Protein AF-A0A3R8SID1-F1 (afdb_monomer_lite)

Radius of gyration: 17.85 Å; chains: 1; bounding box: 55×13×43 Å

Organism: Streptococcus suis (NCBI:txid1307)

Sequence (72 aa):
MKTLLKKIRITALYIFLYNLILILSIWLGKVSSKEEFMIAVAGNAVMMGLSFVHLHNQVSDEFHGKVEEPSA

Secondary structure (DSSP, 8-state):
-HHHHHHHHHHHHHHHHHHHHHHHHHHTTS--SHHHHHHHHHHHHHHHHHHHHHHHHHHHHHHHTT------

Foldseek 3Di:
DVVLVVLVVVLVVQLVVLVVVLVVCVVVCVQPDPVSNVVSVVVSVVSNVVSVVVSVVVVVVVVVVPPDPPDD

pLDDT: mean 87.41, std 12.13, range [55.62, 97.06]

Structure (mmCIF, N/CA/C/O backbone):
data_AF-A0A3R8SID1-F1
#
_entry.id   AF-A0A3R8SID1-F1
#
loop_
_atom_site.group_PDB
_atom_site.id
_atom_site.type_symbol
_atom_site.label_atom_id
_atom_site.label_alt_id
_atom_site.label_comp_id
_atom_site.label_asym_id
_atom_site.label_entity_id
_atom_site.label_seq_id
_atom_site.pdbx_PDB_ins_code
_atom_site.Cartn_x
_atom_site.Cartn_y
_atom_site.Cartn_z
_atom_site.occupancy
_atom_site.B_iso_or_equiv
_atom_site.auth_seq_id
_atom_site.auth_comp_id
_atom_site.auth_asym_id
_atom_site.auth_atom_id
_atom_site.pdbx_PDB_model_num
ATOM 1 N N . MET A 1 1 ? -13.542 6.149 20.149 1.00 70.25 1 MET A N 1
ATOM 2 C CA . MET A 1 1 ? -12.959 7.429 19.663 1.00 70.25 1 MET A CA 1
ATOM 3 C C . MET A 1 1 ? -11.430 7.456 19.689 1.00 70.25 1 MET A C 1
ATOM 5 O O . MET A 1 1 ? -10.847 7.534 18.618 1.00 70.25 1 MET A O 1
ATOM 9 N N . LYS A 1 2 ? -10.748 7.366 20.850 1.00 79.75 2 LYS A N 1
ATOM 10 C CA . LYS A 1 2 ? -9.262 7.356 20.891 1.00 79.75 2 LYS A CA 1
ATOM 11 C C . LYS A 1 2 ? -8.658 6.179 20.099 1.00 79.75 2 LYS A C 1
ATOM 13 O O . LYS A 1 2 ? -7.692 6.370 19.368 1.00 79.75 2 LYS A O 1
ATOM 18 N N . THR A 1 3 ? -9.270 4.995 20.190 1.00 84.88 3 THR A N 1
ATOM 19 C CA . THR A 1 3 ? -8.875 3.790 19.437 1.00 84.88 3 THR A CA 1
ATOM 20 C C . THR A 1 3 ? -9.113 3.945 17.935 1.00 84.88 3 THR A C 1
ATOM 22 O O . THR A 1 3 ? -8.182 3.752 17.159 1.00 84.88 3 THR A O 1
ATOM 25 N N . LEU A 1 4 ? -10.312 4.373 17.528 1.00 85.00 4 LEU A N 1
ATOM 26 C CA . LEU A 1 4 ? -10.638 4.680 16.132 1.00 85.00 4 LEU A CA 1
ATOM 27 C C . LEU A 1 4 ? -9.667 5.686 15.501 1.00 85.00 4 LEU A C 1
ATOM 29 O O . LEU A 1 4 ? -9.124 5.443 14.429 1.00 85.00 4 LEU A O 1
ATOM 33 N N . LEU A 1 5 ? -9.376 6.787 16.197 1.00 88.00 5 LEU A N 1
ATOM 34 C CA . LEU A 1 5 ? -8.433 7.796 15.718 1.00 88.00 5 LEU A CA 1
ATOM 35 C C . LEU A 1 5 ? -7.016 7.226 15.557 1.00 88.00 5 LEU A C 1
ATOM 37 O O . LEU A 1 5 ? -6.320 7.566 14.602 1.00 88.00 5 LEU A O 1
ATOM 41 N N . LYS A 1 6 ? -6.585 6.338 16.463 1.00 90.62 6 LYS A N 1
ATOM 42 C CA . LYS A 1 6 ? -5.305 5.627 16.336 1.00 90.62 6 LYS A CA 1
ATOM 43 C C . LYS A 1 6 ? -5.289 4.730 15.093 1.00 90.62 6 LYS A C 1
ATOM 45 O O . LYS A 1 6 ? -4.305 4.764 14.362 1.00 90.62 6 LYS A O 1
ATOM 50 N N . LYS A 1 7 ? -6.368 3.987 14.831 1.00 88.25 7 LYS A N 1
ATOM 51 C CA . LYS A 1 7 ? -6.515 3.140 13.634 1.00 88.25 7 LYS A CA 1
ATOM 52 C C . LYS A 1 7 ? -6.440 3.968 12.346 1.00 88.25 7 LYS A C 1
ATOM 54 O O . LYS A 1 7 ? -5.604 3.678 11.500 1.00 88.25 7 LYS A O 1
ATOM 59 N N . ILE A 1 8 ? -7.203 5.063 12.258 1.00 90.44 8 ILE A N 1
ATOM 60 C CA . ILE A 1 8 ? -7.175 5.994 11.112 1.00 90.44 8 ILE A CA 1
ATOM 61 C C . ILE A 1 8 ? -5.757 6.531 10.870 1.00 90.44 8 ILE A C 1
ATOM 63 O O . ILE A 1 8 ? -5.278 6.532 9.737 1.00 90.44 8 ILE A O 1
ATOM 67 N N . ARG A 1 9 ? -5.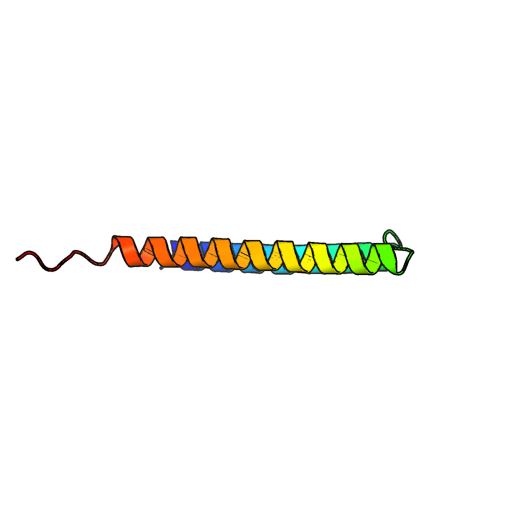057 6.955 11.931 1.00 93.50 9 ARG A N 1
ATOM 68 C CA . ARG A 1 9 ? -3.672 7.449 11.833 1.00 93.50 9 ARG A CA 1
ATOM 69 C C . ARG A 1 9 ? -2.708 6.383 11.312 1.00 93.50 9 ARG A C 1
ATOM 71 O O . ARG A 1 9 ? -1.843 6.703 10.505 1.00 93.50 9 ARG A O 1
ATOM 78 N N . ILE A 1 10 ? -2.855 5.135 11.755 1.00 92.38 10 ILE A N 1
ATOM 79 C CA . ILE A 1 10 ? -2.030 4.014 11.284 1.00 92.38 10 ILE A CA 1
ATOM 80 C C . ILE A 1 10 ? -2.310 3.724 9.804 1.00 92.38 10 ILE A C 1
ATOM 82 O O . ILE A 1 10 ? -1.366 3.609 9.027 1.00 92.38 10 ILE A O 1
ATOM 86 N N . THR A 1 11 ? -3.577 3.682 9.384 1.00 93.62 11 THR A N 1
ATOM 87 C CA . THR A 1 11 ? -3.939 3.514 7.967 1.00 93.62 11 THR A CA 1
ATOM 88 C C . THR A 1 11 ? -3.349 4.628 7.101 1.00 93.62 11 THR A C 1
ATOM 90 O O . THR A 1 11 ? -2.758 4.347 6.060 1.00 93.62 11 THR A O 1
ATOM 93 N N . ALA A 1 12 ? -3.440 5.885 7.547 1.00 92.44 12 ALA A N 1
ATOM 94 C CA . ALA A 1 12 ? -2.837 7.019 6.849 1.00 92.44 12 ALA A CA 1
ATOM 95 C C . ALA A 1 12 ? -1.306 6.889 6.742 1.00 92.44 12 ALA A C 1
ATOM 97 O O . ALA A 1 12 ? -0.741 7.161 5.683 1.00 92.44 12 ALA A O 1
ATOM 98 N N . LEU A 1 13 ? -0.640 6.420 7.805 1.00 95.31 13 LEU A N 1
ATOM 99 C CA . LEU A 1 13 ? 0.797 6.143 7.785 1.00 95.31 13 LEU A CA 1
ATOM 100 C C . LEU A 1 13 ? 1.151 5.050 6.766 1.00 95.31 13 LEU A C 1
ATOM 102 O O . LEU A 1 13 ? 2.108 5.221 6.018 1.00 95.31 13 LEU A O 1
ATOM 106 N N . TYR A 1 14 ? 0.386 3.958 6.688 1.00 94.06 14 TYR A N 1
ATOM 107 C CA . TYR A 1 14 ? 0.638 2.909 5.694 1.00 94.06 14 TYR A CA 1
ATOM 108 C C . TYR A 1 14 ? 0.466 3.406 4.261 1.00 94.06 14 TYR A C 1
ATOM 110 O O . TYR A 1 14 ? 1.336 3.153 3.430 1.00 94.06 14 TYR A O 1
ATOM 118 N N . ILE A 1 15 ? -0.587 4.178 3.981 1.00 94.00 15 ILE A N 1
ATOM 119 C CA . ILE A 1 15 ? -0.791 4.797 2.663 1.00 94.00 15 ILE A CA 1
ATOM 120 C C . ILE A 1 15 ? 0.398 5.691 2.298 1.00 94.00 15 ILE A C 1
ATOM 122 O O . ILE A 1 15 ? 0.908 5.616 1.179 1.00 94.00 15 ILE A O 1
ATOM 126 N N . PHE A 1 16 ? 0.868 6.510 3.240 1.00 95.38 16 PHE A N 1
ATOM 127 C CA . PHE A 1 16 ? 2.055 7.333 3.029 1.00 95.38 16 PHE A CA 1
ATOM 128 C C . PHE A 1 16 ? 3.290 6.477 2.707 1.00 95.38 16 PHE A C 1
ATOM 130 O O . PHE A 1 16 ? 3.984 6.749 1.728 1.00 95.38 16 PHE A O 1
ATOM 137 N N . LEU A 1 17 ? 3.536 5.416 3.481 1.00 96.50 17 LEU A N 1
ATOM 138 C CA . LEU A 1 17 ? 4.684 4.531 3.286 1.00 96.50 17 LEU A CA 1
ATOM 139 C C . LEU A 1 17 ? 4.646 3.797 1.942 1.00 96.50 17 LEU A C 1
ATOM 141 O O . LEU A 1 17 ? 5.680 3.728 1.285 1.00 96.50 17 LEU A O 1
ATOM 145 N N . TYR A 1 18 ? 3.492 3.291 1.501 1.00 95.44 18 TYR A N 1
ATOM 146 C CA . TYR A 1 18 ? 3.385 2.625 0.198 1.00 95.44 18 TYR A CA 1
ATOM 147 C C . TYR A 1 18 ? 3.751 3.569 -0.951 1.00 95.44 18 TYR A C 1
ATOM 149 O O . TYR A 1 18 ? 4.590 3.230 -1.788 1.00 95.44 18 TYR A O 1
ATOM 157 N N . ASN A 1 19 ? 3.223 4.796 -0.926 1.00 95.19 19 ASN A N 1
ATOM 158 C CA . ASN A 1 19 ? 3.562 5.800 -1.932 1.00 95.19 19 ASN A CA 1
ATOM 159 C C . ASN A 1 19 ? 5.036 6.217 -1.862 1.00 95.19 19 ASN A C 1
ATOM 161 O O . ASN A 1 19 ? 5.681 6.346 -2.900 1.00 95.19 19 ASN A O 1
ATOM 165 N N . LEU A 1 20 ? 5.596 6.376 -0.660 1.00 97.06 20 LEU A N 1
ATOM 166 C CA . LEU A 1 20 ? 7.017 6.674 -0.491 1.00 97.06 20 LEU A CA 1
ATOM 167 C C . LEU A 1 20 ? 7.898 5.550 -1.058 1.00 97.06 20 LEU A C 1
ATOM 169 O O . LEU A 1 20 ? 8.858 5.829 -1.773 1.00 97.06 20 LEU A O 1
ATOM 173 N N . ILE A 1 21 ? 7.561 4.285 -0.794 1.00 95.38 21 ILE A N 1
ATOM 174 C CA . ILE A 1 21 ? 8.285 3.122 -1.328 1.00 95.38 21 ILE A CA 1
ATOM 175 C C . ILE A 1 21 ? 8.214 3.092 -2.857 1.00 95.38 21 ILE A C 1
ATOM 177 O O . ILE A 1 21 ? 9.233 2.839 -3.502 1.00 95.38 21 ILE A O 1
ATOM 181 N N . LEU A 1 22 ? 7.049 3.374 -3.446 1.00 95.06 22 LEU A N 1
ATOM 182 C CA . LEU A 1 22 ? 6.895 3.456 -4.899 1.00 95.06 22 LEU A CA 1
ATOM 183 C C . LEU A 1 22 ? 7.793 4.552 -5.490 1.00 95.06 22 LEU A C 1
ATOM 185 O O . LEU A 1 22 ? 8.566 4.274 -6.406 1.00 95.06 22 LEU A O 1
ATOM 189 N N . ILE A 1 23 ? 7.753 5.764 -4.925 1.00 95.31 23 ILE A N 1
ATOM 190 C CA . ILE A 1 23 ? 8.595 6.894 -5.352 1.00 95.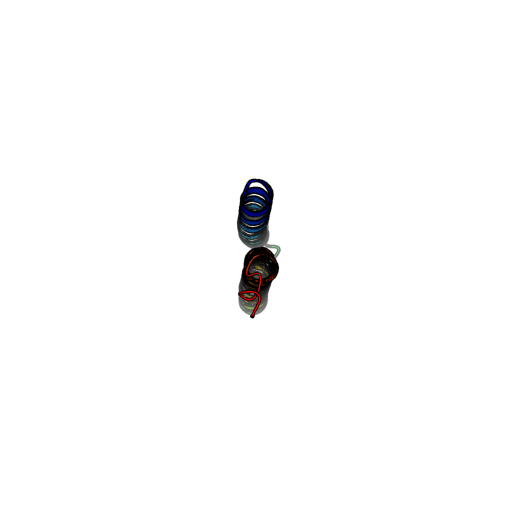31 23 ILE A CA 1
ATOM 191 C C . ILE A 1 23 ? 10.078 6.526 -5.269 1.00 95.31 23 ILE A C 1
ATOM 193 O O . ILE A 1 23 ? 10.815 6.736 -6.230 1.00 95.31 23 ILE A O 1
ATOM 197 N N . LEU A 1 24 ? 10.519 5.935 -4.155 1.00 95.62 24 LEU A N 1
ATOM 198 C CA . LEU A 1 24 ? 11.909 5.506 -3.981 1.00 95.62 24 LEU A CA 1
ATOM 199 C C . LEU A 1 24 ? 12.301 4.398 -4.965 1.00 95.62 24 LEU A C 1
ATOM 201 O O . LEU A 1 24 ? 13.416 4.408 -5.475 1.00 95.62 24 LEU A O 1
ATOM 205 N N . SER A 1 25 ? 11.400 3.461 -5.260 1.00 93.25 25 SER A N 1
ATOM 206 C CA . SER A 1 25 ? 11.664 2.374 -6.214 1.00 93.25 25 SER A CA 1
ATOM 207 C C . SER A 1 25 ? 11.856 2.904 -7.636 1.00 93.25 25 SER A C 1
ATOM 209 O O . SER A 1 25 ? 12.733 2.424 -8.354 1.00 93.25 25 SER A O 1
ATOM 211 N N . ILE A 1 26 ? 11.084 3.927 -8.012 1.00 92.19 26 ILE A N 1
ATOM 212 C CA . ILE A 1 26 ? 11.237 4.643 -9.284 1.00 92.19 26 ILE A CA 1
ATOM 213 C C . ILE A 1 26 ? 12.543 5.449 -9.281 1.00 92.19 26 ILE A C 1
ATOM 215 O O . ILE A 1 26 ? 13.337 5.344 -10.211 1.00 92.19 26 ILE A O 1
ATOM 219 N N . TRP A 1 27 ? 12.797 6.224 -8.223 1.00 93.44 27 TRP A N 1
ATOM 220 C CA . TRP A 1 27 ? 13.959 7.113 -8.137 1.00 93.44 27 TRP A CA 1
ATOM 221 C C . TRP A 1 27 ? 15.296 6.361 -8.133 1.00 93.44 27 TRP A C 1
ATOM 223 O O . TRP A 1 27 ? 16.251 6.798 -8.768 1.00 93.44 27 TRP A O 1
ATOM 233 N N . LEU A 1 28 ? 15.357 5.205 -7.468 1.00 95.38 28 LEU A N 1
ATOM 234 C CA . LEU A 1 28 ? 16.544 4.347 -7.424 1.00 95.38 28 LEU A CA 1
ATOM 235 C C . LEU A 1 28 ? 16.719 3.480 -8.684 1.00 95.38 28 LEU A C 1
ATOM 237 O O . LEU A 1 28 ? 17.638 2.665 -8.725 1.00 95.38 28 LEU A O 1
ATOM 241 N N . GLY A 1 29 ? 15.832 3.593 -9.679 1.00 90.75 29 GLY A N 1
ATOM 242 C CA . GLY A 1 29 ? 15.888 2.786 -10.900 1.00 90.75 29 GLY A CA 1
ATOM 243 C C . GLY A 1 29 ? 15.635 1.292 -10.678 1.00 90.75 29 GLY A C 1
ATOM 244 O O . GLY A 1 29 ? 15.979 0.484 -11.535 1.00 90.75 29 GLY A O 1
ATOM 245 N N . LYS A 1 30 ? 15.033 0.899 -9.542 1.00 90.94 30 LYS A N 1
ATOM 246 C CA . LYS A 1 30 ? 14.617 -0.498 -9.298 1.00 90.94 30 LYS A CA 1
ATOM 247 C C . LYS A 1 30 ? 13.463 -0.933 -10.197 1.00 90.94 30 LYS A C 1
ATOM 249 O O . LYS A 1 30 ? 13.213 -2.123 -10.340 1.00 90.94 30 LYS A O 1
ATOM 254 N N . VAL A 1 31 ? 12.753 0.044 -10.742 1.00 89.62 31 VAL A N 1
ATOM 255 C CA . VAL A 1 31 ? 11.710 -0.110 -11.743 1.00 89.62 31 VAL A CA 1
ATOM 256 C C . VAL A 1 31 ? 12.245 0.548 -13.007 1.00 89.62 31 VAL A C 1
ATOM 258 O O . VAL A 1 31 ? 12.401 1.768 -13.048 1.00 89.62 31 VAL A O 1
ATOM 261 N N . SER A 1 32 ? 12.590 -0.267 -13.995 1.00 87.69 32 SER A N 1
ATOM 262 C CA . SER A 1 32 ? 13.382 0.147 -15.158 1.00 87.69 32 SER A CA 1
ATOM 263 C C . SER A 1 32 ? 12.630 0.014 -16.482 1.00 87.69 32 SER A C 1
ATOM 265 O O . SER A 1 32 ? 12.937 0.729 -17.436 1.00 87.69 32 SER A O 1
ATOM 267 N N . SER A 1 33 ? 11.608 -0.846 -16.538 1.00 95.44 33 SER A N 1
ATOM 268 C CA . SER A 1 33 ? 10.731 -1.005 -17.702 1.00 95.44 33 SER A CA 1
ATOM 269 C C . SER A 1 33 ? 9.330 -0.436 -17.470 1.00 95.44 33 SER A C 1
ATOM 271 O O . SER A 1 33 ? 8.880 -0.221 -16.340 1.00 95.44 33 SER A O 1
ATOM 273 N N . LYS A 1 34 ? 8.605 -0.209 -18.572 1.00 94.88 34 LYS A N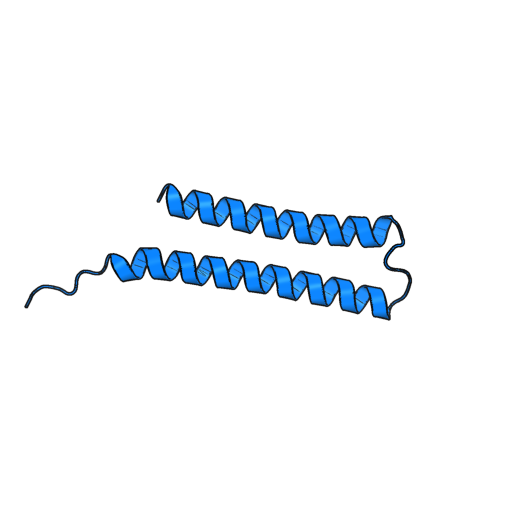 1
ATOM 274 C CA . LYS A 1 34 ? 7.206 0.230 -18.537 1.00 94.88 34 LYS A CA 1
ATOM 275 C C . LYS A 1 34 ? 6.325 -0.802 -17.830 1.00 94.88 34 LYS A C 1
ATOM 277 O O . LYS A 1 34 ? 5.454 -0.432 -17.046 1.00 94.88 34 LYS A O 1
ATOM 282 N N . GLU A 1 35 ? 6.549 -2.082 -18.096 1.00 95.81 35 GLU A N 1
ATOM 283 C CA . GLU A 1 35 ? 5.816 -3.195 -17.498 1.00 95.81 35 GLU A CA 1
ATOM 284 C C . GLU A 1 35 ? 6.048 -3.261 -15.984 1.00 95.81 35 GLU A C 1
ATOM 286 O O . GLU A 1 35 ? 5.078 -3.305 -15.225 1.00 95.81 35 GLU A O 1
ATOM 291 N N . GLU A 1 36 ? 7.304 -3.172 -15.534 1.00 93.62 36 GLU A N 1
ATOM 292 C CA . GLU A 1 36 ? 7.641 -3.104 -14.104 1.00 93.62 36 GLU A CA 1
ATOM 293 C C . GLU A 1 36 ? 6.971 -1.905 -13.427 1.00 93.62 36 GLU A C 1
ATOM 295 O O . GLU A 1 36 ? 6.450 -2.029 -12.317 1.00 93.62 36 GLU A O 1
ATOM 300 N N . PHE A 1 37 ? 6.933 -0.753 -14.103 1.00 93.94 37 PHE A N 1
ATOM 301 C CA . PHE A 1 37 ? 6.283 0.447 -13.584 1.00 93.94 37 PHE A CA 1
ATOM 302 C C . PHE A 1 37 ? 4.778 0.259 -13.415 1.00 93.94 37 PHE A C 1
ATOM 304 O O . PHE A 1 37 ? 4.235 0.568 -12.352 1.00 93.94 37 PHE A O 1
ATOM 311 N N . MET A 1 38 ? 4.103 -0.299 -14.420 1.00 97.00 38 MET A N 1
ATOM 312 C CA . MET A 1 38 ? 2.671 -0.590 -14.330 1.00 97.00 38 MET A CA 1
ATOM 313 C C . MET A 1 38 ? 2.367 -1.577 -13.198 1.00 97.00 38 MET A C 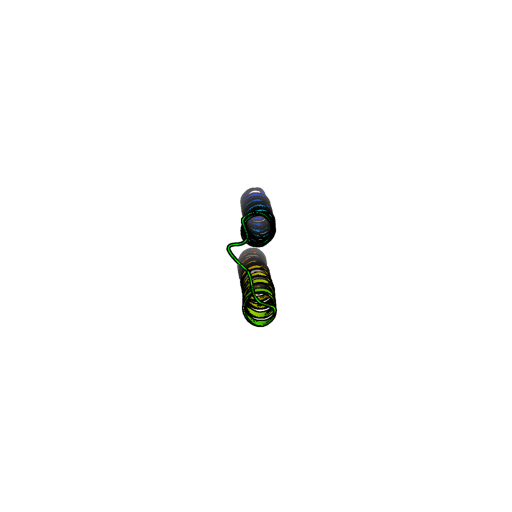1
ATOM 315 O O . MET A 1 38 ? 1.420 -1.356 -12.443 1.00 97.00 38 MET A O 1
ATOM 319 N N . ILE A 1 39 ? 3.187 -2.621 -13.034 1.00 95.62 39 ILE A N 1
ATOM 320 C CA . ILE A 1 39 ? 3.038 -3.600 -11.948 1.00 95.62 39 ILE A CA 1
ATOM 321 C C . ILE A 1 39 ? 3.236 -2.932 -10.583 1.00 95.62 39 ILE A C 1
ATOM 323 O O . ILE A 1 39 ? 2.428 -3.142 -9.678 1.00 95.62 39 ILE A O 1
ATOM 327 N N . ALA A 1 40 ? 4.266 -2.097 -10.429 1.00 94.75 40 ALA A N 1
ATOM 328 C CA . ALA A 1 40 ? 4.542 -1.396 -9.178 1.00 94.75 40 ALA A CA 1
ATOM 329 C C . ALA A 1 40 ? 3.401 -0.440 -8.789 1.00 94.75 40 ALA A C 1
ATOM 331 O O . ALA A 1 40 ? 2.966 -0.425 -7.634 1.00 94.75 40 ALA A O 1
ATOM 332 N N . VAL A 1 41 ? 2.865 0.313 -9.754 1.00 95.62 41 VAL A N 1
ATOM 333 C CA . VAL A 1 41 ? 1.716 1.207 -9.541 1.00 95.62 41 VAL A CA 1
ATOM 334 C C . VAL A 1 41 ? 0.454 0.415 -9.194 1.00 95.62 41 VAL A C 1
ATOM 336 O O . VAL A 1 41 ? -0.242 0.769 -8.239 1.00 95.62 41 VAL A O 1
ATOM 339 N N . ALA A 1 42 ? 0.169 -0.670 -9.919 1.00 96.69 42 ALA A N 1
ATOM 340 C CA . ALA A 1 42 ? -0.986 -1.525 -9.651 1.00 96.69 42 ALA A CA 1
ATOM 341 C C . ALA A 1 42 ? -0.903 -2.164 -8.257 1.00 96.69 42 ALA A C 1
ATOM 343 O O . ALA A 1 42 ? -1.869 -2.109 -7.495 1.00 96.69 42 ALA A O 1
ATOM 344 N N . GLY A 1 43 ? 0.265 -2.694 -7.882 1.00 95.06 43 GLY A N 1
ATOM 345 C CA . GLY A 1 43 ? 0.517 -3.229 -6.545 1.00 95.06 43 GLY A CA 1
ATOM 346 C C . GLY A 1 43 ? 0.312 -2.178 -5.453 1.00 95.06 43 GLY A C 1
ATOM 347 O O . GLY A 1 43 ? -0.393 -2.437 -4.479 1.00 95.06 43 GLY A O 1
ATOM 348 N N . ASN A 1 44 ? 0.839 -0.964 -5.637 1.00 96.50 44 ASN A N 1
ATOM 349 C CA . ASN A 1 44 ? 0.630 0.150 -4.707 1.00 96.50 44 ASN A CA 1
ATOM 350 C C . ASN A 1 44 ? -0.863 0.493 -4.543 1.00 96.50 44 ASN A C 1
ATOM 352 O O . ASN A 1 44 ? -1.344 0.640 -3.418 1.00 96.50 44 ASN A O 1
ATOM 356 N N . ALA A 1 45 ? -1.615 0.562 -5.646 1.00 95.50 45 ALA A N 1
ATOM 357 C CA . ALA A 1 45 ? -3.054 0.825 -5.621 1.00 95.50 45 ALA A CA 1
ATOM 358 C C . ALA A 1 45 ? -3.832 -0.262 -4.861 1.00 95.50 45 ALA A C 1
ATOM 360 O O . ALA A 1 45 ? -4.681 0.062 -4.027 1.00 95.50 45 ALA A O 1
ATOM 361 N N . VAL A 1 46 ? -3.503 -1.539 -5.085 1.00 96.44 46 VAL A N 1
ATOM 362 C CA . VAL A 1 46 ? -4.104 -2.670 -4.359 1.00 96.44 46 VAL A CA 1
ATOM 363 C C . VAL A 1 46 ? -3.815 -2.575 -2.861 1.00 96.44 46 VAL A C 1
ATOM 365 O O . VAL A 1 46 ? -4.739 -2.681 -2.056 1.00 96.44 46 VAL A O 1
ATOM 368 N N . MET A 1 47 ? -2.566 -2.315 -2.467 1.00 95.31 47 MET A N 1
ATOM 369 C CA . MET A 1 47 ? -2.188 -2.221 -1.051 1.00 95.31 47 MET A CA 1
ATOM 370 C C . MET A 1 47 ? -2.878 -1.051 -0.336 1.00 95.31 47 MET A C 1
ATOM 372 O O . MET A 1 47 ? -3.341 -1.198 0.802 1.00 95.31 47 MET A O 1
ATOM 376 N N . MET A 1 48 ? -3.018 0.095 -1.007 1.00 94.75 48 MET A N 1
ATOM 377 C CA . MET A 1 48 ? -3.815 1.209 -0.488 1.00 94.75 48 MET A CA 1
ATOM 378 C C . MET A 1 48 ? -5.294 0.829 -0.356 1.00 94.75 48 MET A C 1
ATOM 380 O O . MET A 1 48 ? -5.892 1.074 0.692 1.00 94.75 48 MET A O 1
ATOM 384 N N . GLY A 1 49 ? -5.875 0.185 -1.373 1.00 92.56 49 GLY A N 1
ATOM 385 C CA . GLY A 1 49 ? -7.264 -0.278 -1.349 1.00 92.56 49 GLY A CA 1
ATOM 386 C C . GLY A 1 49 ? -7.546 -1.233 -0.186 1.00 92.56 49 GLY A C 1
ATOM 387 O O . GLY A 1 49 ? -8.492 -1.020 0.571 1.00 92.56 49 GLY A O 1
ATOM 388 N N . LEU A 1 50 ? -6.677 -2.223 0.031 1.00 94.25 50 LEU A N 1
ATOM 389 C CA . LEU A 1 50 ? -6.768 -3.143 1.171 1.00 94.25 50 LEU A CA 1
ATOM 390 C C . LEU A 1 50 ? -6.695 -2.411 2.516 1.00 94.25 50 LEU A C 1
ATOM 392 O O . LEU A 1 50 ? -7.429 -2.747 3.444 1.00 94.25 50 LEU A O 1
ATOM 396 N N . SER A 1 51 ? -5.860 -1.376 2.614 1.00 92.25 51 SER A N 1
ATOM 397 C CA . SER A 1 51 ? -5.747 -0.561 3.829 1.00 92.25 51 SER A CA 1
ATOM 398 C C . SER A 1 51 ? -7.040 0.201 4.135 1.00 92.25 51 SER A C 1
ATOM 400 O O . SER A 1 51 ? -7.441 0.291 5.298 1.00 92.25 51 SER A O 1
ATOM 402 N N . PHE A 1 52 ? -7.723 0.708 3.104 1.00 91.31 52 PHE A N 1
ATOM 403 C CA . PHE A 1 52 ? -9.034 1.343 3.253 1.00 91.31 52 PHE A CA 1
ATOM 404 C C . PHE A 1 52 ? -10.129 0.345 3.623 1.00 91.31 52 PHE A C 1
ATOM 406 O O . PHE A 1 52 ? -10.913 0.633 4.523 1.00 91.31 52 PHE A O 1
ATOM 413 N N . VAL A 1 53 ? -10.164 -0.831 2.991 1.00 93.12 53 VAL A N 1
ATOM 414 C CA . VAL A 1 53 ? -11.119 -1.896 3.343 1.00 93.12 53 VAL A CA 1
ATOM 415 C C . VAL A 1 53 ? -10.928 -2.331 4.795 1.00 93.12 53 VAL A C 1
ATOM 417 O O . VAL A 1 53 ? -11.896 -2.446 5.545 1.00 93.12 53 VAL A O 1
ATOM 420 N N . HIS A 1 54 ? -9.681 -2.509 5.232 1.00 88.44 54 HIS A N 1
ATOM 421 C CA . HIS A 1 54 ? -9.389 -2.861 6.616 1.00 88.44 54 HIS A CA 1
ATOM 422 C C . HIS A 1 54 ? -9.871 -1.783 7.592 1.00 88.44 54 HIS A C 1
ATOM 424 O O . HIS A 1 54 ? -10.503 -2.103 8.598 1.00 88.44 54 HIS A O 1
ATOM 430 N N . LEU A 1 55 ? -9.630 -0.506 7.279 1.00 91.31 55 LEU A N 1
ATOM 431 C CA . LEU A 1 55 ? -10.140 0.600 8.085 1.00 91.31 55 LEU A CA 1
ATOM 432 C C . LEU A 1 55 ? -11.673 0.622 8.107 1.00 91.31 55 LEU A C 1
ATOM 434 O O . LEU A 1 55 ? -12.248 0.784 9.178 1.00 91.31 55 LEU A O 1
ATOM 438 N N . HIS A 1 56 ? -12.327 0.428 6.960 1.00 90.19 56 HIS A N 1
ATOM 439 C CA . HIS A 1 56 ? -13.784 0.372 6.858 1.00 90.19 56 HIS A CA 1
ATOM 440 C C . HIS A 1 56 ? -14.363 -0.705 7.778 1.00 90.19 56 HIS A C 1
ATOM 442 O O . HIS A 1 56 ? -15.255 -0.410 8.569 1.00 90.19 56 HIS A O 1
ATOM 448 N N . ASN A 1 57 ? -13.811 -1.918 7.745 1.00 88.31 57 ASN A N 1
ATOM 449 C CA . ASN A 1 57 ? -14.267 -3.010 8.607 1.00 88.31 57 ASN A CA 1
ATOM 450 C C . ASN A 1 57 ? -14.038 -2.682 10.087 1.00 88.31 57 ASN A C 1
ATOM 452 O O . ASN A 1 57 ? -14.952 -2.794 10.894 1.00 88.31 57 ASN A O 1
ATOM 456 N N . GLN A 1 58 ? -12.862 -2.157 10.442 1.00 85.38 58 GLN A N 1
ATOM 457 C CA . GLN A 1 58 ? -12.573 -1.754 11.821 1.00 85.38 58 GLN A CA 1
ATOM 458 C C . GLN A 1 58 ? -13.468 -0.622 12.343 1.00 85.38 58 GLN A C 1
ATOM 460 O O . GLN A 1 58 ? -13.677 -0.531 13.557 1.00 85.38 58 GLN A O 1
ATOM 465 N N . VAL A 1 59 ? -13.900 0.281 11.459 1.00 86.12 59 VAL A N 1
ATOM 466 C CA . VAL A 1 59 ? -14.857 1.351 11.755 1.00 86.12 59 VAL A CA 1
ATOM 467 C C . VAL A 1 59 ? -16.241 0.730 11.942 1.00 86.12 59 VAL A C 1
ATOM 469 O O . VAL A 1 59 ? -16.864 0.962 12.973 1.00 86.12 59 VAL A O 1
ATOM 472 N N . SER A 1 60 ? -16.687 -0.088 10.986 1.00 84.38 60 SER A N 1
ATOM 473 C CA . SER A 1 60 ? -17.982 -0.774 11.005 1.00 84.38 60 SER A CA 1
ATOM 474 C C . SER A 1 60 ? -18.163 -1.608 12.276 1.00 84.38 60 SER A C 1
ATOM 476 O O . SER A 1 60 ? -19.154 -1.405 12.973 1.00 84.38 60 SER A O 1
ATOM 478 N N . ASP A 1 61 ? -17.172 -2.415 12.668 1.00 81.25 61 ASP A N 1
ATOM 479 C CA . ASP A 1 61 ? -17.197 -3.211 13.905 1.00 81.25 61 ASP A CA 1
ATOM 480 C C . ASP A 1 61 ? -17.342 -2.339 15.167 1.00 81.25 61 ASP A C 1
ATOM 482 O O . ASP A 1 61 ? -18.093 -2.667 16.088 1.00 81.25 61 ASP A O 1
ATOM 486 N N . GLU A 1 62 ? -16.643 -1.197 15.221 1.00 80.06 62 GLU A N 1
ATOM 487 C CA . GLU A 1 62 ? -16.675 -0.287 16.379 1.00 80.06 62 GLU A CA 1
ATOM 488 C C . GLU A 1 62 ? -18.028 0.438 16.524 1.00 80.06 62 GLU A C 1
ATOM 490 O O . GLU A 1 62 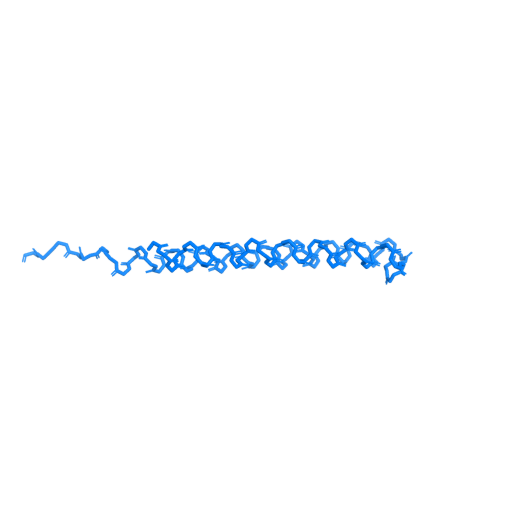? -18.351 0.907 17.624 1.00 80.06 62 GLU A O 1
ATOM 495 N N . PHE A 1 63 ? -18.815 0.519 15.444 1.00 75.12 63 PHE A N 1
ATOM 496 C CA . PHE A 1 63 ? -20.162 1.096 15.436 1.00 75.12 63 PHE A CA 1
ATOM 497 C C . PHE A 1 63 ? -21.277 0.042 15.548 1.00 75.12 63 PHE A C 1
ATOM 499 O O . PHE A 1 63 ? -22.241 0.289 16.268 1.00 75.12 63 PHE A O 1
ATOM 506 N N . HIS A 1 64 ? -21.145 -1.138 14.932 1.00 66.25 64 HIS A N 1
ATOM 507 C CA . HIS A 1 64 ? -22.129 -2.227 15.031 1.00 66.25 64 HIS A CA 1
ATOM 508 C C . HIS A 1 64 ? -22.213 -2.816 16.447 1.00 66.25 64 HIS A C 1
ATOM 510 O O . HIS A 1 64 ? -23.307 -3.090 16.923 1.00 66.25 64 HIS A O 1
ATOM 516 N N . GLY A 1 65 ? -21.095 -2.927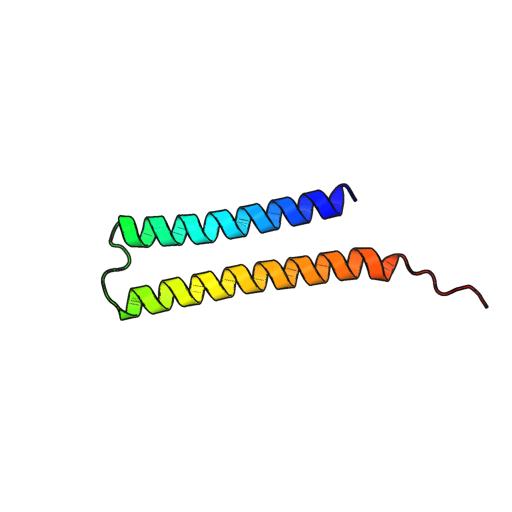 17.173 1.00 56.97 65 GLY A N 1
ATOM 517 C CA . GLY A 1 65 ? -21.093 -3.413 18.562 1.00 56.97 65 GLY A CA 1
ATOM 518 C C . GLY A 1 65 ? -21.678 -2.446 19.605 1.00 56.97 65 GLY A C 1
ATOM 519 O O . GLY A 1 65 ? -21.573 -2.718 20.797 1.00 56.97 65 GLY A O 1
ATOM 520 N N . LYS A 1 66 ? -22.225 -1.294 19.191 1.00 55.62 66 LYS A N 1
ATOM 521 C CA . LYS A 1 66 ? -22.795 -0.260 20.080 1.00 55.62 66 LYS A CA 1
ATOM 522 C C . LYS A 1 66 ? -24.259 0.057 19.815 1.00 55.62 66 LYS A C 1
ATOM 524 O O . LYS A 1 66 ? -24.832 0.878 20.528 1.00 55.62 66 LYS A O 1
ATOM 529 N N . VAL A 1 67 ? -24.849 -0.550 18.793 1.00 56.06 67 VAL A N 1
ATOM 530 C CA . VAL A 1 67 ? -26.293 -0.502 18.601 1.00 56.06 67 VAL A CA 1
ATOM 531 C C . VAL A 1 67 ? -26.851 -1.647 19.438 1.00 56.06 67 VAL A C 1
ATOM 533 O O . VAL A 1 67 ? -27.014 -2.755 18.943 1.00 56.06 67 VAL A O 1
ATOM 536 N N . GLU A 1 68 ? -27.040 -1.416 20.740 1.00 56.53 68 GLU A N 1
ATOM 537 C CA . GLU A 1 68 ? -27.933 -2.281 21.515 1.00 56.53 68 GLU A CA 1
ATOM 538 C C . GLU A 1 68 ? -29.295 -2.228 20.817 1.00 56.53 68 GLU A C 1
ATOM 540 O O . GLU A 1 68 ? -29.848 -1.145 20.602 1.00 56.53 68 GLU A O 1
ATOM 545 N N . GLU A 1 69 ? -29.795 -3.388 20.386 1.00 59.12 69 GLU A N 1
ATOM 546 C CA . GLU A 1 69 ? -31.179 -3.501 19.939 1.00 59.12 69 GLU A CA 1
ATOM 547 C C . GLU A 1 69 ? -32.072 -2.967 21.064 1.00 59.12 69 GLU A C 1
ATOM 549 O O . GLU A 1 69 ? -31.842 -3.313 22.228 1.00 59.12 69 GLU A O 1
ATOM 554 N N . PRO A 1 70 ? -33.056 -2.097 20.768 1.00 56.62 70 PRO A N 1
ATOM 555 C CA . PRO A 1 70 ? -33.962 -1.618 21.795 1.00 56.62 70 PRO A CA 1
ATOM 556 C C . PRO A 1 70 ? -34.637 -2.835 22.427 1.00 56.62 70 PRO A C 1
ATOM 558 O O . PRO A 1 70 ? -35.345 -3.580 21.751 1.00 56.62 70 PRO A O 1
ATOM 561 N N . SER A 1 71 ? -34.359 -3.052 23.712 1.00 57.19 71 SER A N 1
ATOM 562 C CA . SER A 1 71 ? -34.962 -4.105 24.521 1.00 57.19 71 SER A CA 1
ATOM 563 C C . SER A 1 71 ? -36.484 -3.988 24.429 1.00 57.19 71 SER A C 1
ATOM 565 O O . SER A 1 71 ? -37.042 -2.983 24.878 1.00 57.19 71 SER A O 1
ATOM 567 N N . ALA A 1 72 ? -37.104 -4.979 23.782 1.00 61.38 72 ALA A N 1
ATOM 568 C CA . ALA A 1 72 ? -38.549 -5.104 23.611 1.00 61.38 72 ALA A CA 1
ATOM 569 C C . ALA A 1 72 ? -39.271 -5.350 24.942 1.00 61.38 72 ALA A C 1
ATOM 571 O O . ALA A 1 72 ? -38.670 -5.999 25.831 1.00 61.38 72 ALA A O 1
#